Protein AF-A0A482WTS7-F1 (afdb_monomer)

Solvent-accessible surface area (backbone atoms only — not comparable to full-atom values): 4433 Å² total; per-residue (Å²): 115,68,66,64,52,53,40,40,74,66,43,75,43,75,64,29,43,50,52,52,37,50,55,53,49,50,55,40,53,50,44,50,51,49,22,62,73,70,72,41,71,74,75,56,46,65,58,55,60,76,49,61,92,64,66,83,52,70,69,59,51,56,50,50,51,52,53,52,52,54,51,56,66,69,72,107

Radius of gyration: 14.22 Å; Cα contacts (8 Å, |Δi|>4): 47; chains: 1; bounding box: 31×23×42 Å

InterPro domains:
  IPR006674 HD domain [PF13023] (1-56)
  IPR039356 5'-deoxynucleotidase YfbR/HDDC2 [PTHR11845] (1-75)

Sequence (76 aa):
MKKLFEEYEAQETSEAKFVKELDRLDMVVQAYEYEKRDETYGHLQEFFDSTQGKFSHPLVMKILSQVHEKRKNRLK

Secondary structure (DSSP, 8-state):
-HHHHHHHHHT-SHHHHHHHHHHHHHHHHHHHHHHHHTT-TTTTHHHHHTTTT----HHHHHHHHHHHHHHHHH--

Organism: Laodelphax striatellus (NCBI:txid195883)

Mean predicted aligned error: 5.56 Å

Foldseek 3Di:
DVVVVVCLVVVPDPVSLVVVLVVLLVQLLVLLVVCVVVVPQPPSVVSVVVCPPSDDDPVSVVSNVVSVVVSVVSVD

Nearest PDB structures (foldseek):
  4l7w-assembly1_A-2  TM=9.928E-01  e=2.945E-04  Homo sapiens
  4l7e-assembly1_A  TM=9.841E-01  e=5.433E-04  Homo sapiens
  4dmb-assembly1_A  TM=9.913E-01  e=8.341E-04  Homo sapiens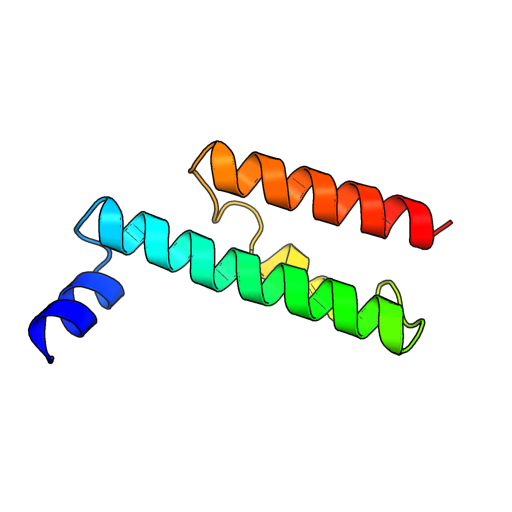
  2vkj-assembly1_A  TM=6.300E-01  e=3.251E+00  Thermotoga maritima

Structure (mmCIF, N/CA/C/O backbone):
data_AF-A0A482WTS7-F1
#
_entry.id   AF-A0A482WTS7-F1
#
loop_
_atom_site.group_PDB
_atom_site.id
_atom_site.type_symbol
_atom_site.label_atom_id
_atom_site.label_alt_id
_atom_site.label_comp_id
_atom_site.label_asym_id
_atom_site.label_entity_id
_atom_site.label_seq_id
_atom_site.pdbx_PDB_ins_code
_atom_site.Cartn_x
_atom_site.Cartn_y
_atom_site.Cartn_z
_atom_site.occupancy
_atom_site.B_iso_or_equiv
_atom_site.auth_seq_id
_atom_site.auth_comp_id
_atom_site.auth_asym_id
_atom_site.auth_atom_id
_atom_site.pdbx_PDB_model_num
ATOM 1 N N . MET A 1 1 ? -2.421 -9.941 24.890 1.00 58.62 1 MET A N 1
ATOM 2 C CA . MET A 1 1 ? -1.956 -10.225 23.515 1.00 58.62 1 MET A CA 1
ATOM 3 C C . MET A 1 1 ? -3.084 -10.669 22.584 1.00 58.62 1 MET A C 1
ATOM 5 O O . MET A 1 1 ? -3.203 -10.051 21.543 1.00 58.62 1 MET A O 1
ATOM 9 N N . LYS A 1 2 ? -3.960 -11.622 22.954 1.00 68.19 2 LYS A N 1
ATOM 10 C CA . LYS A 1 2 ? -5.072 -12.076 22.084 1.00 68.19 2 LYS A CA 1
ATOM 11 C C . LYS A 1 2 ? -6.036 -10.968 21.609 1.00 68.19 2 LYS A C 1
ATOM 13 O O . LYS A 1 2 ? -6.257 -10.845 20.416 1.00 68.19 2 LYS A O 1
ATOM 18 N N . LYS A 1 3 ? -6.496 -10.098 22.520 1.00 72.88 3 LYS A N 1
ATOM 19 C CA . LYS A 1 3 ? -7.463 -9.026 22.199 1.00 72.88 3 LYS A CA 1
ATOM 20 C C . LYS A 1 3 ? -6.996 -8.023 21.134 1.00 72.88 3 LYS A C 1
ATOM 22 O O . LYS A 1 3 ? -7.786 -7.648 20.288 1.00 72.88 3 LYS A O 1
ATOM 27 N N . LEU A 1 4 ? -5.726 -7.609 21.162 1.00 74.31 4 LEU A N 1
ATOM 28 C CA . LEU A 1 4 ? -5.181 -6.647 20.187 1.00 74.31 4 LEU A CA 1
ATOM 29 C C . LEU A 1 4 ? -5.074 -7.250 18.782 1.00 74.31 4 LEU A C 1
ATOM 31 O O . LEU A 1 4 ? -5.276 -6.556 17.793 1.00 74.31 4 LEU A O 1
ATOM 35 N N . PHE A 1 5 ? -4.755 -8.543 18.697 1.00 75.81 5 PHE A N 1
ATOM 36 C CA . PHE A 1 5 ? -4.708 -9.256 17.424 1.00 75.81 5 PHE A CA 1
ATOM 37 C C . PHE A 1 5 ? -6.116 -9.464 16.851 1.00 75.81 5 PHE A C 1
ATOM 39 O O . PHE A 1 5 ? -6.333 -9.215 15.673 1.00 75.81 5 PHE A O 1
ATOM 46 N N . GLU A 1 6 ? -7.074 -9.850 17.697 1.00 75.88 6 GLU A N 1
ATOM 47 C CA . GLU A 1 6 ? -8.485 -10.003 17.317 1.00 75.88 6 GLU A CA 1
ATOM 48 C C . GLU A 1 6 ? -9.0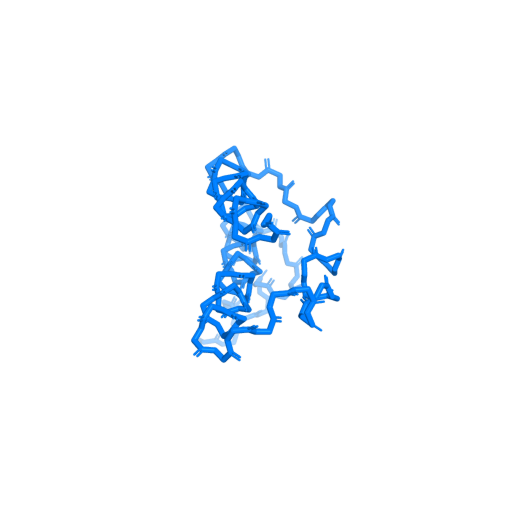86 -8.670 16.832 1.00 75.88 6 GLU A C 1
ATOM 50 O O . GLU A 1 6 ? -9.737 -8.635 15.793 1.00 75.88 6 GLU A O 1
ATOM 55 N N . GLU A 1 7 ? -8.797 -7.557 17.514 1.00 75.25 7 GLU A N 1
ATOM 56 C CA . GLU A 1 7 ? -9.222 -6.209 17.104 1.00 75.25 7 GLU A CA 1
ATOM 57 C C . GLU A 1 7 ? -8.583 -5.769 15.774 1.00 75.25 7 GLU A C 1
ATOM 59 O O . GLU A 1 7 ? -9.250 -5.189 14.912 1.00 75.25 7 GLU A O 1
ATOM 64 N N . TYR A 1 8 ? -7.296 -6.078 15.580 1.00 79.25 8 TYR A N 1
ATOM 65 C CA . TYR A 1 8 ? -6.585 -5.820 14.329 1.00 79.25 8 TYR A CA 1
ATOM 66 C C . TYR A 1 8 ? -7.167 -6.614 13.153 1.00 79.25 8 TYR A C 1
ATOM 68 O O . TYR A 1 8 ? -7.400 -6.040 12.087 1.00 79.25 8 TYR A O 1
ATOM 76 N N . GLU A 1 9 ? -7.424 -7.913 13.338 1.00 77.94 9 GLU A N 1
ATOM 77 C CA . GLU A 1 9 ? -8.038 -8.759 12.308 1.00 77.94 9 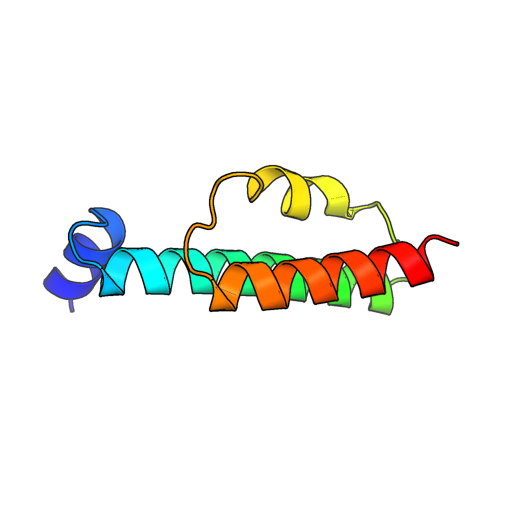GLU A CA 1
ATOM 78 C C . GLU A 1 9 ? -9.471 -8.334 11.988 1.00 77.94 9 GLU A C 1
ATOM 80 O O . GLU A 1 9 ? -9.846 -8.305 10.816 1.00 77.94 9 GLU A O 1
ATOM 85 N N . ALA A 1 10 ? -10.248 -7.953 13.005 1.00 80.88 10 ALA A N 1
ATOM 86 C CA . ALA A 1 10 ? -11.619 -7.487 12.827 1.00 80.88 10 ALA A CA 1
ATOM 87 C C . ALA A 1 10 ? -11.698 -6.090 12.182 1.00 80.88 10 ALA A C 1
ATOM 89 O O . ALA A 1 10 ? -12.753 -5.699 11.684 1.00 80.88 10 ALA A O 1
ATOM 90 N N . GLN A 1 11 ? -10.587 -5.341 12.156 1.00 78.62 11 GLN A N 1
ATOM 91 C CA . GLN A 1 11 ? -10.509 -3.972 11.639 1.00 78.62 11 GLN A CA 1
ATOM 92 C C . GLN A 1 11 ? -11.593 -3.052 12.227 1.00 78.62 11 GLN A C 1
ATOM 94 O O . GLN A 1 11 ? -12.132 -2.192 11.528 1.00 78.62 11 GLN A O 1
ATOM 99 N N . GLU A 1 12 ? -11.949 -3.245 13.496 1.00 78.69 12 GLU A N 1
ATOM 100 C CA . GLU A 1 12 ? -13.077 -2.537 14.110 1.00 78.69 12 GLU A CA 1
ATOM 101 C C . GLU A 1 12 ? -12.723 -1.088 14.451 1.00 78.69 12 GLU A C 1
ATOM 103 O O . GLU A 1 12 ? -13.534 -0.182 14.245 1.00 78.69 12 GLU A O 1
ATOM 108 N N . THR A 1 13 ? -11.491 -0.851 14.904 1.00 85.06 13 THR A N 1
ATOM 109 C CA . THR A 1 13 ? -11.023 0.472 15.323 1.00 85.06 13 THR A CA 1
ATOM 110 C C . THR A 1 13 ? -10.319 1.228 14.200 1.00 85.06 13 THR A C 1
ATOM 112 O O . THR A 1 13 ? -9.804 0.658 13.231 1.00 85.06 13 THR A O 1
ATOM 115 N N . SER A 1 14 ? -10.310 2.556 14.315 1.00 83.94 14 SER A N 1
ATOM 116 C CA . SER A 1 14 ? -9.599 3.438 13.381 1.00 83.94 14 SER A CA 1
ATOM 117 C C . SER A 1 14 ? -8.096 3.147 13.387 1.00 83.94 14 SER A C 1
ATOM 119 O O . SER A 1 14 ? -7.451 3.163 12.341 1.00 83.94 14 SER A O 1
ATOM 121 N N . GLU A 1 15 ? -7.558 2.809 14.556 1.00 85.44 15 GLU A N 1
ATOM 122 C CA . GLU A 1 15 ? -6.179 2.407 14.791 1.00 85.44 15 GLU A CA 1
ATOM 123 C C . GLU A 1 15 ? -5.873 1.072 14.107 1.00 85.44 15 GLU A C 1
ATOM 125 O O . GLU A 1 15 ? -4.899 0.991 13.363 1.00 85.44 15 GLU A O 1
ATOM 130 N N . ALA A 1 16 ? -6.724 0.050 14.263 1.00 86.31 16 ALA A N 1
ATOM 131 C CA . ALA A 1 16 ? -6.564 -1.236 13.579 1.00 86.31 16 ALA A CA 1
ATOM 132 C C . ALA A 1 16 ? -6.559 -1.089 12.047 1.00 86.31 16 ALA A C 1
ATOM 134 O O . ALA A 1 16 ? -5.709 -1.665 11.361 1.00 86.31 16 ALA A O 1
ATOM 135 N N . LYS A 1 17 ? -7.470 -0.270 11.499 1.00 86.38 17 LYS A N 1
ATOM 136 C CA . LYS A 1 17 ? -7.508 0.050 10.061 1.00 86.38 17 LYS A CA 1
ATOM 137 C C . LYS A 1 17 ? -6.237 0.763 9.612 1.00 86.38 17 LYS A C 1
ATOM 139 O O . LYS A 1 17 ? -5.647 0.368 8.609 1.00 86.38 17 LYS A O 1
ATOM 144 N N . PHE A 1 18 ? -5.791 1.763 10.369 1.00 87.31 18 PHE A N 1
ATOM 145 C CA . PHE A 1 18 ? -4.571 2.504 10.068 1.00 87.31 18 PHE A CA 1
ATOM 146 C C . PHE A 1 18 ? -3.327 1.610 10.106 1.00 87.31 18 PHE A C 1
ATOM 148 O O . PHE A 1 18 ? -2.528 1.635 9.174 1.00 87.31 18 PHE A O 1
ATOM 155 N N . VAL A 1 19 ? -3.190 0.752 11.120 1.00 88.81 19 VAL A N 1
ATOM 156 C CA . VAL A 1 19 ? -2.086 -0.217 11.213 1.00 88.81 19 VAL A CA 1
ATOM 157 C C . VAL A 1 19 ? -2.116 -1.188 10.031 1.00 88.81 19 VAL A C 1
ATOM 159 O O . VAL A 1 19 ? -1.066 -1.484 9.467 1.00 88.81 19 VAL A O 1
ATOM 162 N N . LYS A 1 20 ? -3.300 -1.629 9.579 1.00 88.25 20 LYS A N 1
ATOM 163 C CA . LYS A 1 20 ? -3.415 -2.510 8.404 1.00 88.25 20 LYS A CA 1
ATOM 164 C C . LYS A 1 20 ? -2.993 -1.812 7.112 1.00 88.25 20 LYS A C 1
ATOM 166 O O . LYS A 1 20 ? -2.422 -2.442 6.224 1.00 88.25 20 LYS A O 1
ATOM 171 N N . GLU A 1 21 ? -3.289 -0.522 6.985 1.00 89.56 21 GLU A N 1
ATOM 172 C CA . GLU A 1 21 ? -2.801 0.290 5.870 1.00 89.56 21 GLU A CA 1
ATOM 173 C C . GLU A 1 21 ? -1.281 0.470 5.922 1.00 89.56 21 GLU A C 1
ATOM 175 O O . GLU A 1 21 ? -0.633 0.373 4.883 1.00 89.56 21 GLU A O 1
ATOM 180 N N . LEU A 1 22 ? -0.697 0.668 7.107 1.00 90.19 22 LEU A N 1
ATOM 181 C CA . LEU A 1 22 ? 0.757 0.748 7.270 1.00 90.19 22 LEU A CA 1
ATOM 182 C C . LEU A 1 22 ? 1.460 -0.566 6.907 1.00 90.19 22 LEU A C 1
ATOM 184 O O . LEU A 1 22 ? 2.463 -0.530 6.204 1.00 90.19 22 LEU A O 1
ATOM 188 N N . ASP A 1 23 ? 0.909 -1.710 7.313 1.00 90.50 23 ASP A N 1
ATOM 189 C CA . ASP A 1 23 ? 1.415 -3.048 6.963 1.00 90.50 23 ASP A CA 1
ATOM 190 C C . ASP A 1 23 ? 1.462 -3.251 5.435 1.00 90.50 23 ASP A C 1
ATOM 192 O O . ASP A 1 23 ? 2.465 -3.666 4.856 1.00 90.50 23 ASP A O 1
ATOM 196 N N . ARG A 1 24 ? 0.394 -2.840 4.738 1.00 90.88 24 ARG A N 1
ATOM 197 C CA . ARG A 1 24 ? 0.334 -2.867 3.266 1.00 90.88 24 ARG A CA 1
ATOM 198 C C . ARG A 1 24 ? 1.302 -1.880 2.618 1.00 90.88 24 ARG A C 1
ATOM 200 O O . ARG A 1 24 ? 1.871 -2.194 1.576 1.00 90.88 24 ARG A O 1
ATOM 207 N N . LEU A 1 25 ? 1.464 -0.691 3.196 1.00 90.88 25 LEU A N 1
ATOM 208 C CA . LEU A 1 25 ? 2.425 0.298 2.713 1.00 90.88 25 LEU A CA 1
ATOM 209 C C . LEU A 1 25 ? 3.851 -0.250 2.806 1.00 90.88 25 LEU A C 1
ATOM 211 O O . LEU A 1 25 ? 4.609 -0.115 1.847 1.00 90.88 25 LEU A O 1
ATOM 215 N N . ASP A 1 26 ? 4.195 -0.885 3.925 1.00 91.69 26 ASP A N 1
ATOM 216 C CA . ASP A 1 26 ? 5.513 -1.480 4.131 1.00 91.69 26 ASP A CA 1
ATOM 217 C C . ASP A 1 26 ? 5.796 -2.571 3.091 1.00 91.69 26 ASP A C 1
ATOM 219 O O . ASP A 1 26 ? 6.837 -2.543 2.437 1.00 91.69 26 ASP A O 1
ATOM 223 N N . MET A 1 27 ? 4.817 -3.440 2.815 1.00 92.50 27 MET A N 1
ATOM 224 C CA . MET A 1 27 ? 4.915 -4.447 1.752 1.00 92.50 27 MET A CA 1
ATOM 225 C C . MET A 1 27 ? 5.239 -3.830 0.377 1.00 92.50 27 MET A C 1
ATOM 227 O O . MET A 1 27 ? 6.104 -4.327 -0.344 1.00 92.50 2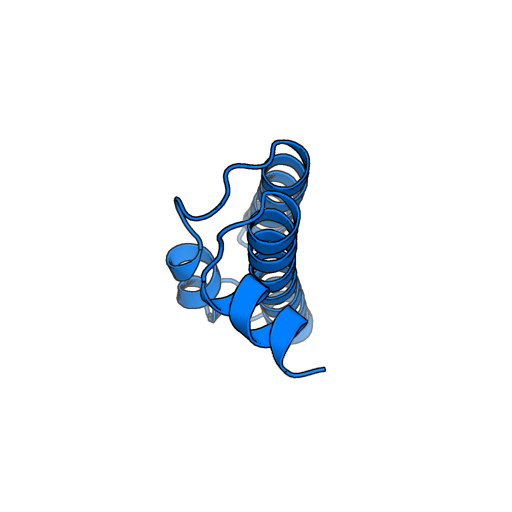7 MET A O 1
ATOM 231 N N . VAL A 1 28 ? 4.580 -2.724 0.014 1.00 91.44 28 VAL A N 1
ATOM 232 C CA . VAL A 1 28 ? 4.810 -2.020 -1.262 1.00 91.44 28 VAL A CA 1
ATOM 233 C C . VAL A 1 28 ? 6.193 -1.365 -1.309 1.00 91.44 28 VAL A C 1
ATOM 235 O O . VAL A 1 28 ? 6.876 -1.419 -2.333 1.00 91.44 28 VAL A O 1
ATOM 238 N N . VAL A 1 29 ? 6.625 -0.750 -0.206 1.00 90.94 29 VAL A N 1
ATOM 239 C CA . VAL A 1 29 ? 7.957 -0.138 -0.093 1.00 90.94 29 VAL A CA 1
ATOM 240 C C . VAL A 1 29 ? 9.049 -1.198 -0.219 1.00 90.94 29 VAL A C 1
ATOM 242 O O . VAL A 1 29 ? 10.016 -0.985 -0.951 1.00 90.94 29 VAL A O 1
ATOM 245 N N . GLN A 1 30 ? 8.880 -2.349 0.433 1.00 91.38 30 GLN A N 1
ATOM 246 C CA . GLN A 1 30 ? 9.806 -3.469 0.304 1.00 91.38 30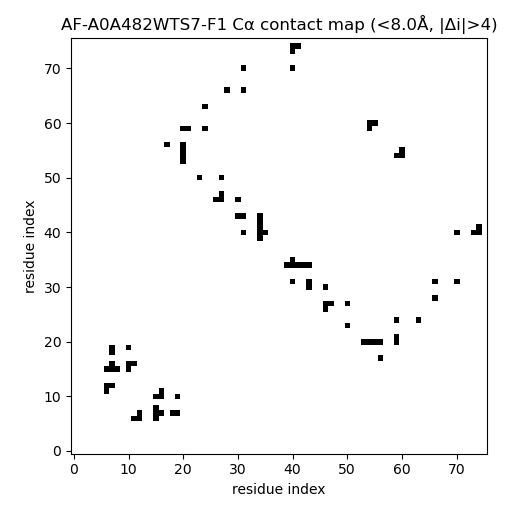 GLN A CA 1
ATOM 247 C C . GLN A 1 30 ? 9.869 -3.967 -1.142 1.00 91.38 30 GLN A C 1
ATOM 249 O O . GLN A 1 30 ? 10.966 -4.087 -1.682 1.00 91.38 30 GLN A O 1
ATOM 254 N N . ALA A 1 31 ? 8.723 -4.185 -1.798 1.00 91.38 31 ALA A N 1
ATOM 255 C CA . ALA A 1 31 ? 8.679 -4.591 -3.205 1.00 91.38 31 ALA A CA 1
ATOM 256 C C . ALA A 1 31 ? 9.443 -3.610 -4.113 1.00 91.38 31 ALA A C 1
ATOM 258 O O . ALA A 1 31 ? 10.241 -4.033 -4.947 1.00 91.38 31 ALA A O 1
ATOM 259 N N . TYR A 1 32 ? 9.277 -2.301 -3.908 1.00 90.06 32 TYR A N 1
ATOM 260 C CA . TYR A 1 32 ? 10.048 -1.293 -4.637 1.00 90.06 32 TYR A CA 1
ATOM 261 C C . TYR A 1 32 ? 11.564 -1.398 -4.391 1.00 90.06 32 TYR A C 1
ATOM 263 O O . TYR A 1 32 ? 12.346 -1.320 -5.339 1.00 90.06 32 TYR A O 1
ATOM 271 N N . GLU A 1 33 ? 12.005 -1.559 -3.140 1.00 90.38 33 GLU A N 1
ATOM 272 C CA . GLU A 1 33 ? 13.438 -1.686 -2.843 1.00 90.38 33 GLU A CA 1
ATOM 273 C C . GLU A 1 33 ? 14.029 -2.995 -3.391 1.00 90.38 33 GLU A C 1
ATOM 275 O O . GLU A 1 33 ? 15.172 -2.984 -3.846 1.00 90.38 33 GLU A O 1
ATOM 280 N N . TYR A 1 34 ? 13.259 -4.089 -3.436 1.00 90.81 34 TYR A N 1
ATOM 281 C CA . TYR A 1 34 ? 13.656 -5.333 -4.105 1.00 90.81 34 TYR A CA 1
ATOM 282 C C . TYR A 1 34 ? 13.836 -5.137 -5.615 1.00 90.81 34 TYR A C 1
ATOM 284 O O . TYR A 1 34 ? 14.905 -5.441 -6.141 1.00 90.81 34 TYR A O 1
ATOM 292 N N . GLU A 1 35 ? 12.847 -4.550 -6.298 1.00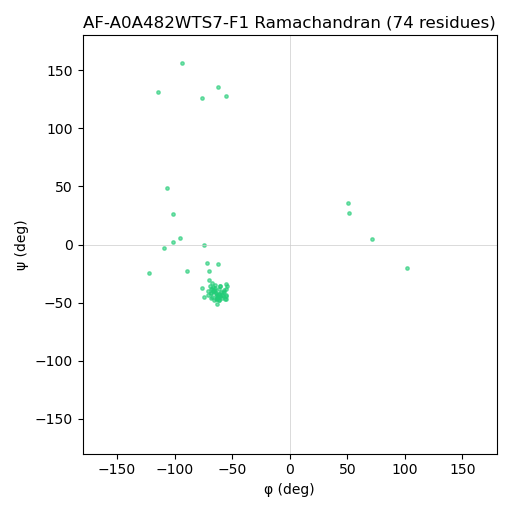 89.12 35 GLU A N 1
ATOM 293 C CA . GLU A 1 35 ? 12.947 -4.227 -7.731 1.00 89.12 35 GLU A CA 1
ATOM 294 C C . GLU A 1 35 ? 14.149 -3.322 -8.032 1.00 89.12 35 GLU A C 1
ATOM 296 O O . GLU A 1 35 ? 14.831 -3.494 -9.040 1.00 89.12 35 GLU A O 1
ATOM 301 N N . LYS A 1 36 ? 14.425 -2.358 -7.149 1.00 88.12 36 LYS A N 1
ATOM 302 C CA . LYS A 1 36 ? 15.553 -1.434 -7.275 1.00 88.12 36 LYS A CA 1
ATOM 303 C C . LYS A 1 36 ? 16.901 -2.105 -7.040 1.00 88.12 36 LYS A C 1
ATOM 305 O O . LYS A 1 36 ? 17.860 -1.758 -7.723 1.00 88.12 36 LYS A O 1
ATOM 310 N N . ARG A 1 37 ? 16.995 -3.008 -6.061 1.00 89.62 37 ARG A N 1
ATOM 311 C CA . ARG A 1 37 ? 18.230 -3.734 -5.740 1.00 89.62 37 ARG A CA 1
ATOM 312 C C . ARG A 1 37 ? 18.600 -4.715 -6.845 1.00 89.62 37 ARG A C 1
ATOM 314 O O . ARG A 1 37 ? 19.770 -4.807 -7.192 1.00 89.62 37 ARG A O 1
ATOM 321 N N . ASP A 1 38 ? 17.603 -5.411 -7.379 1.00 88.19 38 ASP A N 1
ATOM 322 C CA . ASP A 1 38 ? 17.799 -6.479 -8.357 1.00 88.19 38 ASP A CA 1
ATOM 323 C C . ASP A 1 38 ? 17.641 -5.959 -9.807 1.00 88.19 38 ASP A C 1
ATOM 325 O O . ASP A 1 38 ? 17.657 -6.747 -10.744 1.00 88.19 38 ASP A O 1
ATOM 329 N N . GLU A 1 39 ? 17.469 -4.639 -9.992 1.00 83.88 39 GLU A N 1
ATOM 330 C CA . GLU A 1 39 ? 17.246 -3.933 -11.272 1.00 83.88 39 GLU A CA 1
ATOM 331 C C . GLU A 1 39 ? 16.103 -4.511 -12.134 1.00 83.88 39 GLU A C 1
ATOM 333 O O . GLU A 1 39 ? 16.059 -4.355 -13.354 1.00 83.88 39 GLU A O 1
ATOM 338 N N . THR A 1 40 ? 15.121 -5.140 -11.488 1.00 84.81 40 THR A N 1
ATOM 339 C CA . THR A 1 40 ? 13.977 -5.830 -12.106 1.00 84.81 40 THR A CA 1
ATOM 340 C C . THR A 1 40 ? 12.681 -5.036 -11.938 1.00 84.81 40 THR A C 1
ATOM 342 O O . THR A 1 40 ? 11.638 -5.557 -11.538 1.00 84.81 40 THR A O 1
ATOM 345 N N . TYR A 1 41 ? 12.726 -3.737 -12.245 1.00 80.81 41 TYR A N 1
ATOM 346 C CA . TYR A 1 41 ? 11.545 -2.876 -12.175 1.00 80.81 41 TYR A CA 1
ATOM 347 C C . TYR A 1 41 ? 10.397 -3.432 -13.029 1.00 80.81 41 TYR A C 1
ATOM 349 O O . TYR A 1 41 ? 10.567 -3.709 -14.214 1.00 80.81 41 TYR A O 1
ATOM 357 N N . GLY A 1 42 ? 9.210 -3.573 -12.432 1.00 80.50 42 GLY A N 1
ATOM 358 C CA . GLY A 1 42 ? 8.035 -4.140 -13.098 1.00 80.50 42 GLY A CA 1
ATOM 359 C C . GLY A 1 42 ? 7.752 -5.594 -12.721 1.00 80.50 42 GLY A C 1
ATOM 360 O O . GLY A 1 42 ? 6.611 -6.028 -12.860 1.00 80.50 42 GLY A O 1
ATOM 361 N N . HIS A 1 43 ? 8.736 -6.330 -12.198 1.00 84.12 43 HIS A N 1
ATOM 362 C CA . HIS A 1 43 ? 8.573 -7.746 -11.860 1.00 84.12 43 HIS A CA 1
ATOM 363 C C . HIS A 1 43 ? 7.653 -7.967 -10.651 1.00 84.12 43 HIS A C 1
ATOM 365 O O . HIS A 1 43 ? 6.937 -8.961 -10.596 1.00 84.12 43 HIS A O 1
ATOM 371 N N . LEU A 1 44 ? 7.619 -7.024 -9.702 1.00 87.88 44 LEU A N 1
ATOM 372 C CA . LEU A 1 44 ? 6.793 -7.106 -8.492 1.00 87.88 44 LEU A CA 1
ATOM 373 C C . LEU A 1 44 ? 5.518 -6.257 -8.606 1.00 87.88 44 LEU A C 1
ATOM 375 O O . LEU A 1 44 ? 4.962 -5.821 -7.599 1.00 87.88 44 LEU A O 1
ATOM 379 N N . GLN A 1 45 ? 5.027 -6.024 -9.832 1.00 86.44 45 GLN A N 1
ATOM 380 C CA . GLN A 1 45 ? 3.810 -5.245 -10.096 1.00 86.44 45 GLN A CA 1
ATOM 381 C C . GLN A 1 45 ? 2.5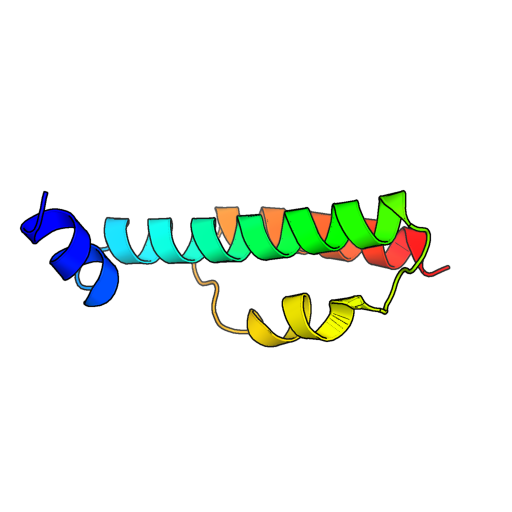90 -5.767 -9.322 1.00 86.44 45 GLN A C 1
ATOM 383 O O . GLN A 1 45 ? 1.797 -4.967 -8.828 1.00 86.44 45 GLN A O 1
ATOM 388 N N . GLU A 1 46 ? 2.478 -7.085 -9.150 1.00 87.81 46 GLU A N 1
ATOM 389 C CA . GLU A 1 46 ? 1.383 -7.721 -8.409 1.00 87.81 46 GLU A CA 1
ATOM 390 C C . GLU A 1 46 ? 1.238 -7.183 -6.975 1.00 87.81 46 GLU A C 1
ATOM 392 O O . GLU A 1 46 ? 0.121 -7.011 -6.485 1.00 87.81 46 GLU A O 1
ATOM 397 N N . PHE A 1 47 ? 2.350 -6.829 -6.319 1.00 88.31 47 PHE A N 1
ATOM 398 C CA . PHE A 1 47 ? 2.338 -6.285 -4.962 1.00 88.31 47 PHE A CA 1
ATOM 399 C C . PHE A 1 47 ? 1.716 -4.889 -4.938 1.00 88.31 47 PHE A C 1
ATOM 401 O O . PHE A 1 47 ? 0.928 -4.582 -4.043 1.00 88.31 47 PHE A O 1
ATOM 408 N N . PHE A 1 48 ? 1.986 -4.069 -5.954 1.00 86.75 48 PHE A N 1
ATOM 409 C CA . PHE A 1 48 ? 1.363 -2.756 -6.103 1.00 86.75 48 PHE A CA 1
ATOM 410 C C . PHE A 1 48 ? -0.128 -2.888 -6.429 1.00 86.75 48 PHE A C 1
ATOM 412 O O . PHE A 1 48 ? -0.957 -2.248 -5.781 1.00 86.75 48 PHE A O 1
ATOM 419 N N . ASP A 1 49 ? -0.488 -3.768 -7.364 1.00 87.56 49 ASP A N 1
ATOM 420 C CA . ASP A 1 49 ? -1.880 -3.967 -7.782 1.00 87.56 49 ASP A CA 1
ATOM 421 C C . ASP A 1 49 ? -2.742 -4.530 -6.643 1.00 87.56 49 ASP A C 1
ATOM 423 O O . ASP A 1 49 ? -3.869 -4.083 -6.428 1.00 87.56 49 ASP A O 1
ATOM 427 N N . SER A 1 50 ? -2.185 -5.431 -5.825 1.00 85.56 50 SER A N 1
ATOM 428 C CA . SER A 1 50 ? -2.876 -6.035 -4.675 1.00 85.56 50 SER A CA 1
ATOM 429 C C . SER A 1 50 ? -3.298 -5.031 -3.593 1.00 85.56 50 SER A C 1
ATOM 431 O O . SER A 1 50 ? -4.141 -5.347 -2.738 1.00 85.56 50 SER A O 1
ATOM 433 N N . THR A 1 51 ? -2.715 -3.830 -3.620 1.00 83.50 51 THR A N 1
ATOM 434 C CA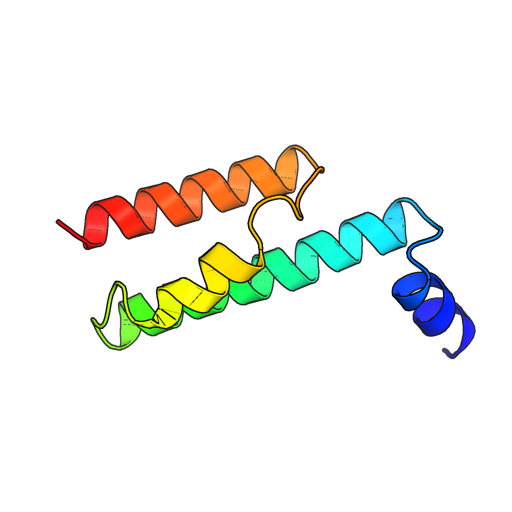 . THR A 1 51 ? -2.945 -2.763 -2.644 1.00 83.50 51 THR A CA 1
ATOM 435 C C . THR A 1 51 ? -3.745 -1.584 -3.209 1.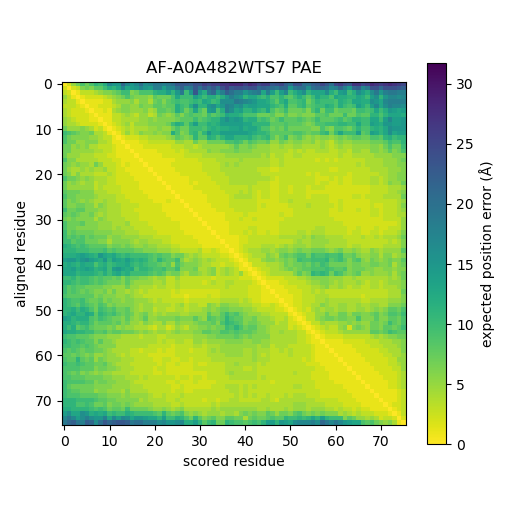00 83.50 51 THR A C 1
ATOM 437 O O . THR A 1 51 ? -4.138 -0.690 -2.456 1.00 83.50 51 THR A O 1
ATOM 440 N N . GLN A 1 52 ? -4.092 -1.597 -4.501 1.00 81.69 52 GLN A N 1
ATOM 441 C CA . GLN A 1 52 ? -4.967 -0.576 -5.078 1.00 81.69 52 GLN A CA 1
ATOM 442 C C . GLN A 1 52 ? -6.358 -0.586 -4.428 1.00 81.69 52 GLN A C 1
ATOM 444 O O . GLN A 1 52 ? -6.949 -1.633 -4.175 1.00 81.69 52 GLN A O 1
ATOM 449 N N . GLY A 1 53 ? -6.873 0.608 -4.118 1.00 80.00 53 GLY A N 1
ATOM 450 C CA . GLY A 1 53 ? -8.181 0.786 -3.475 1.00 80.00 53 GLY A CA 1
ATOM 451 C C . GLY A 1 53 ? -8.244 0.361 -2.002 1.00 80.00 53 GLY A C 1
ATOM 452 O O . GLY A 1 53 ? -9.315 0.406 -1.404 1.00 80.00 53 GLY A O 1
ATOM 453 N N . LYS A 1 54 ? -7.115 -0.041 -1.401 1.00 83.44 54 LYS A N 1
ATOM 454 C CA . LYS A 1 54 ? -7.033 -0.520 -0.011 1.00 83.44 54 LYS A CA 1
ATOM 455 C C . LYS A 1 54 ? -6.502 0.509 0.987 1.00 83.44 54 LYS A C 1
ATOM 457 O O . LYS A 1 54 ? -6.345 0.166 2.159 1.00 83.44 54 LYS A O 1
ATOM 462 N N . PHE A 1 55 ? -6.224 1.721 0.517 1.00 84.69 55 PHE A N 1
ATOM 463 C CA . PHE A 1 55 ? -5.722 2.838 1.309 1.00 84.69 55 PHE A CA 1
ATOM 464 C C . PHE A 1 55 ? -6.756 3.953 1.351 1.00 84.69 55 PHE A C 1
ATOM 466 O O . PHE A 1 55 ? -7.271 4.362 0.309 1.00 84.69 55 PHE A O 1
ATOM 473 N N . SER A 1 56 ? -7.032 4.450 2.550 1.00 84.19 56 SER A N 1
ATOM 474 C CA . SER A 1 56 ? -7.961 5.550 2.796 1.00 84.19 56 SER A CA 1
ATOM 475 C C . SER A 1 56 ? -7.287 6.711 3.522 1.00 84.19 56 SER A C 1
ATOM 477 O O . SER A 1 56 ? -7.710 7.860 3.386 1.00 84.19 56 SER A O 1
ATOM 479 N N . HIS A 1 57 ? -6.207 6.443 4.262 1.00 88.06 57 HIS A N 1
ATOM 480 C CA . HIS A 1 57 ? -5.565 7.449 5.084 1.00 88.06 57 HIS A CA 1
ATOM 481 C C . HIS A 1 57 ? -4.718 8.422 4.234 1.00 88.06 57 HIS A C 1
ATOM 483 O O . HIS A 1 57 ? -3.795 7.984 3.535 1.00 88.06 57 HIS A O 1
ATOM 489 N N . PRO A 1 58 ? -4.924 9.754 4.339 1.00 89.00 58 PRO A N 1
ATOM 490 C CA . PRO A 1 58 ? -4.239 10.746 3.501 1.00 89.00 58 PRO A CA 1
ATOM 491 C C . PRO A 1 58 ? -2.708 10.661 3.548 1.00 89.00 58 PRO A C 1
ATOM 493 O O . PRO A 1 58 ? -2.035 10.822 2.530 1.00 89.00 58 PRO A O 1
ATOM 496 N N . LEU A 1 59 ? -2.145 10.376 4.729 1.00 88.19 59 LEU A N 1
ATOM 497 C CA . LEU A 1 59 ? -0.698 10.207 4.898 1.00 88.19 59 LEU A CA 1
ATOM 498 C C . LEU A 1 59 ? -0.168 9.004 4.107 1.00 88.19 59 LEU A C 1
ATOM 500 O O . LEU A 1 59 ? 0.854 9.119 3.436 1.00 88.19 59 LEU A O 1
ATOM 504 N N . VAL A 1 60 ? -0.871 7.871 4.168 1.00 88.62 60 VAL A N 1
ATOM 505 C CA . VAL A 1 60 ? -0.454 6.628 3.511 1.00 88.62 60 VAL A CA 1
ATOM 506 C C . VAL A 1 60 ? -0.527 6.807 1.999 1.00 88.62 60 VAL A C 1
ATOM 508 O O . VAL A 1 60 ? 0.450 6.537 1.304 1.00 88.62 60 VAL A O 1
ATOM 511 N N . MET A 1 61 ? -1.618 7.395 1.497 1.00 88.88 61 MET A N 1
ATOM 512 C CA . MET A 1 61 ? -1.762 7.730 0.077 1.00 88.88 61 MET A CA 1
ATOM 513 C C . MET A 1 61 ? -0.642 8.650 -0.429 1.00 88.88 61 MET A C 1
ATOM 515 O O . MET A 1 61 ? -0.111 8.423 -1.515 1.00 88.88 61 MET A O 1
ATOM 519 N N . LYS A 1 62 ? -0.237 9.653 0.365 1.00 91.31 62 LYS A N 1
ATOM 520 C CA . LYS A 1 62 ? 0.871 10.558 0.016 1.00 91.31 62 LYS A CA 1
ATOM 521 C C . LYS A 1 62 ? 2.220 9.837 -0.069 1.00 91.31 62 LYS A C 1
ATOM 523 O O . LYS A 1 62 ? 3.067 10.225 -0.871 1.00 91.31 62 LYS A O 1
ATOM 528 N N . ILE A 1 63 ? 2.457 8.829 0.770 1.00 90.25 63 ILE A N 1
ATOM 529 C CA . ILE A 1 63 ? 3.696 8.042 0.710 1.00 90.25 63 ILE A CA 1
ATOM 530 C C . ILE A 1 63 ? 3.651 7.107 -0.501 1.00 90.25 63 ILE A C 1
ATOM 532 O O . ILE A 1 63 ? 4.606 7.081 -1.276 1.00 90.25 63 ILE A O 1
ATOM 536 N N . LEU A 1 64 ? 2.530 6.414 -0.726 1.00 89.75 64 LEU A N 1
ATOM 537 C CA . LEU A 1 64 ? 2.340 5.567 -1.907 1.00 89.75 64 LEU A CA 1
ATOM 538 C C . LEU A 1 64 ? 2.562 6.327 -3.205 1.00 89.75 64 LEU A C 1
ATOM 540 O O . LEU A 1 64 ? 3.293 5.842 -4.065 1.00 89.75 64 LEU A O 1
ATOM 544 N N . SER A 1 65 ? 1.988 7.524 -3.347 1.00 89.75 65 SER A N 1
ATOM 545 C CA . SER A 1 65 ? 2.166 8.317 -4.563 1.00 89.75 65 SER A CA 1
ATOM 546 C C . SER A 1 65 ? 3.645 8.611 -4.829 1.00 89.75 65 SER A C 1
ATOM 548 O O . SER A 1 65 ? 4.101 8.451 -5.957 1.00 89.75 65 SER A O 1
ATOM 550 N N . GLN A 1 66 ? 4.423 8.936 -3.791 1.00 91.81 66 GLN A N 1
ATOM 551 C CA . GLN A 1 66 ? 5.868 9.150 -3.920 1.00 91.81 66 GLN A CA 1
ATOM 552 C C . GLN A 1 66 ? 6.622 7.876 -4.312 1.00 91.81 66 GLN A C 1
ATOM 554 O O . GLN A 1 66 ? 7.552 7.942 -5.116 1.00 91.81 66 GLN A O 1
ATOM 559 N N . VAL A 1 67 ? 6.251 6.716 -3.760 1.00 90.50 67 VAL A N 1
ATOM 560 C CA . VAL A 1 67 ? 6.858 5.426 -4.134 1.00 90.50 67 VAL A CA 1
ATOM 561 C C . VAL A 1 67 ? 6.560 5.113 -5.603 1.00 90.50 67 VAL A C 1
ATOM 563 O O . VAL A 1 67 ? 7.478 4.806 -6.363 1.00 90.50 67 VAL A O 1
ATOM 566 N N . HIS A 1 68 ? 5.308 5.278 -6.033 1.00 88.75 68 HIS A N 1
ATOM 567 C CA . HIS A 1 68 ? 4.898 5.080 -7.423 1.00 88.75 68 HIS A CA 1
ATOM 568 C C . HIS A 1 68 ? 5.610 6.032 -8.391 1.00 88.75 68 HIS A C 1
ATOM 570 O O . HIS A 1 68 ? 6.057 5.597 -9.451 1.00 88.75 68 HIS A O 1
ATOM 576 N N . GLU A 1 69 ? 5.762 7.310 -8.038 1.00 91.19 69 GLU A N 1
ATOM 577 C CA . GLU A 1 69 ? 6.510 8.278 -8.847 1.00 91.19 69 GLU A CA 1
ATOM 578 C C . GLU A 1 69 ? 7.989 7.904 -8.965 1.00 91.19 69 GLU A C 1
ATOM 580 O O . GLU A 1 69 ? 8.538 7.891 -10.069 1.00 91.19 69 GLU A O 1
ATOM 585 N N . LYS A 1 70 ? 8.633 7.545 -7.847 1.00 89.31 70 LYS A N 1
ATOM 586 C CA . LYS A 1 70 ? 10.031 7.092 -7.843 1.00 89.31 70 LYS A CA 1
ATOM 587 C C . LYS A 1 70 ? 10.217 5.861 -8.724 1.00 89.31 70 LYS A C 1
ATOM 589 O O . LYS A 1 70 ? 11.127 5.849 -9.548 1.00 89.31 70 LYS A O 1
ATOM 594 N N . ARG A 1 71 ? 9.326 4.873 -8.610 1.00 88.00 71 ARG A N 1
ATOM 595 C CA . ARG A 1 71 ? 9.319 3.668 -9.447 1.00 88.00 71 ARG A CA 1
ATOM 596 C C . ARG A 1 71 ? 9.126 3.990 -10.925 1.00 88.00 71 ARG A C 1
ATOM 598 O O . ARG A 1 71 ? 9.907 3.536 -11.753 1.00 88.00 71 ARG A O 1
ATOM 605 N N . LYS A 1 72 ? 8.151 4.838 -11.263 1.00 87.06 72 LYS A N 1
ATOM 606 C CA . LYS A 1 72 ? 7.892 5.264 -12.647 1.00 87.06 72 LYS A CA 1
ATOM 607 C C . LYS A 1 72 ? 9.091 5.977 -13.275 1.00 87.06 72 LYS A C 1
ATOM 609 O O . LYS A 1 72 ? 9.343 5.803 -14.460 1.00 87.06 72 LYS A O 1
ATOM 614 N N . ASN A 1 73 ? 9.837 6.755 -12.493 1.00 86.75 73 ASN A N 1
ATOM 615 C CA . ASN A 1 73 ? 11.052 7.418 -12.969 1.00 86.75 73 ASN A CA 1
ATOM 616 C C . ASN A 1 73 ? 12.212 6.447 -13.239 1.00 86.75 73 ASN A C 1
ATOM 618 O O . ASN A 1 73 ? 13.102 6.799 -14.003 1.00 86.75 73 ASN A O 1
ATOM 622 N N . ARG A 1 74 ? 12.212 5.259 -12.622 1.00 83.50 74 ARG A N 1
ATOM 623 C CA . ARG A 1 74 ? 13.218 4.204 -12.838 1.00 83.50 74 ARG A CA 1
ATOM 624 C C . ARG A 1 74 ? 12.858 3.235 -13.966 1.00 83.50 74 ARG A C 1
ATOM 626 O O . ARG A 1 74 ? 13.751 2.626 -14.527 1.00 83.50 74 ARG A O 1
ATOM 633 N N . LEU A 1 75 ? 11.570 3.119 -14.293 1.00 72.88 75 LEU A N 1
ATOM 634 C CA . LEU A 1 75 ? 11.053 2.353 -15.435 1.00 72.88 75 LEU A CA 1
ATOM 635 C C . LEU A 1 75 ? 11.277 3.040 -16.802 1.00 72.88 75 LEU A C 1
ATOM 637 O O . LEU A 1 75 ? 10.824 2.513 -17.815 1.00 72.88 75 LEU A O 1
ATOM 641 N N . LYS A 1 76 ? 11.897 4.227 -16.834 1.00 58.16 76 LYS A N 1
ATOM 642 C CA . LYS A 1 76 ? 12.276 4.942 -18.064 1.00 58.16 76 LYS A CA 1
ATOM 643 C C . LYS A 1 76 ? 13.670 4.539 -18.513 1.00 58.16 76 LYS A C 1
ATOM 645 O O . LYS A 1 76 ? 13.847 4.429 -19.743 1.00 58.16 76 LYS A O 1
#

pLDDT: mean 85.12, std 6.88, range [58.16, 92.5]